Protein AF-A0A1L5KQI7-F1 (afdb_monomer_lite)

Secondary structure (DSSP, 8-state):
----TT------PPPP------PPS---S-PPPPPHHHHHHTT---SS-S-HHHHHHHHHHHHHHHHHHHHHHHHHT-TTTS-TTT--HHHHHHHHHHHTS--TTTTHHHHHHHHHHHHHHHHHH---HHHHHHHHHHHHHHHHHHHHHHHHHHHHHH-

Structure (mmCIF, N/CA/C/O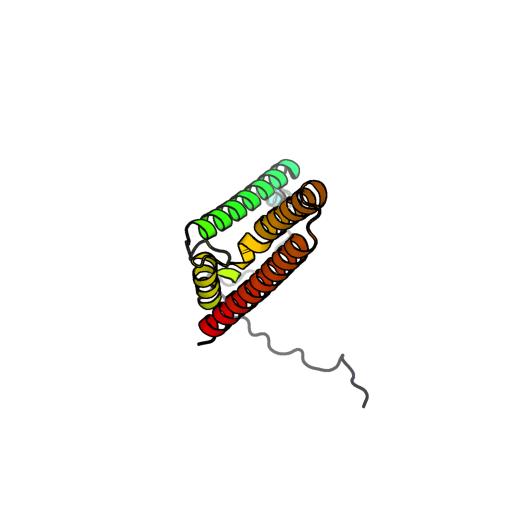 backbone):
data_AF-A0A1L5KQI7-F1
#
_entry.id   AF-A0A1L5KQI7-F1
#
loop_
_atom_site.group_PDB
_atom_site.id
_atom_site.type_symbol
_atom_site.label_atom_id
_atom_site.label_alt_id
_atom_site.label_comp_id
_atom_site.label_asym_id
_atom_site.label_entity_id
_atom_site.label_seq_id
_atom_site.pdbx_PDB_ins_code
_atom_site.Cartn_x
_atom_site.Cartn_y
_atom_site.Cartn_z
_atom_site.occupancy
_atom_site.B_iso_or_equiv
_atom_site.auth_seq_id
_atom_site.auth_comp_id
_atom_site.auth_asym_id
_atom_site.auth_atom_id
_atom_site.pdbx_PDB_model_num
ATOM 1 N N . MET A 1 1 ? 26.504 -43.883 -0.473 1.00 45.94 1 MET A N 1
ATOM 2 C CA . MET A 1 1 ? 25.823 -42.955 -1.403 1.00 45.94 1 MET A CA 1
ATOM 3 C C . MET A 1 1 ? 26.713 -41.739 -1.596 1.00 45.94 1 MET A C 1
ATOM 5 O O . MET A 1 1 ? 26.732 -40.867 -0.743 1.00 45.94 1 MET A O 1
ATOM 9 N N . THR A 1 2 ? 27.508 -41.721 -2.664 1.00 50.84 2 THR A N 1
ATOM 10 C CA . THR A 1 2 ? 28.410 -40.613 -3.011 1.00 50.84 2 THR A CA 1
ATOM 11 C C . THR A 1 2 ? 27.994 -40.089 -4.381 1.00 50.84 2 THR A C 1
ATOM 13 O O . THR A 1 2 ? 28.237 -40.730 -5.402 1.00 50.84 2 THR A O 1
ATOM 16 N N . TRP A 1 3 ? 27.280 -38.969 -4.386 1.00 57.88 3 TRP A N 1
ATOM 17 C CA . TRP A 1 3 ? 26.854 -38.264 -5.591 1.00 57.88 3 TRP A CA 1
ATOM 18 C C . TRP A 1 3 ? 28.049 -37.502 -6.184 1.00 57.88 3 TRP A C 1
ATOM 20 O O . TRP A 1 3 ? 28.723 -36.768 -5.465 1.00 57.88 3 TRP A O 1
ATOM 30 N N . ASN A 1 4 ? 28.332 -37.708 -7.475 1.00 64.62 4 ASN A N 1
ATOM 31 C CA . ASN A 1 4 ? 29.471 -37.121 -8.186 1.00 64.62 4 ASN A CA 1
ATOM 32 C C . ASN A 1 4 ? 28.960 -36.211 -9.330 1.00 64.62 4 ASN A C 1
ATOM 34 O O . ASN A 1 4 ? 28.476 -36.740 -10.333 1.00 64.62 4 ASN A O 1
ATOM 38 N N . PRO A 1 5 ? 29.059 -34.872 -9.218 1.00 60.12 5 PRO A N 1
ATOM 39 C CA . PRO A 1 5 ? 28.358 -33.919 -10.094 1.00 60.12 5 PRO A CA 1
ATOM 40 C C . PRO A 1 5 ? 28.939 -33.711 -11.501 1.00 60.12 5 PRO A C 1
ATOM 42 O O . PRO A 1 5 ? 28.402 -32.911 -12.259 1.00 60.12 5 PRO A O 1
ATOM 45 N N . PHE A 1 6 ? 30.013 -34.402 -11.886 1.00 59.06 6 PHE A N 1
ATOM 46 C CA . PHE A 1 6 ? 30.753 -34.085 -13.121 1.00 59.06 6 PHE A CA 1
ATOM 47 C C . PHE A 1 6 ? 30.702 -35.167 -14.201 1.00 59.06 6 PHE A C 1
ATOM 49 O O . PHE A 1 6 ? 31.567 -35.227 -15.070 1.00 59.06 6 PHE A O 1
ATOM 56 N N . LYS A 1 7 ? 29.699 -36.047 -14.172 1.00 57.75 7 LYS A N 1
ATOM 57 C CA . LYS A 1 7 ? 29.553 -37.084 -15.197 1.00 57.75 7 LYS A CA 1
ATOM 58 C C . LYS A 1 7 ? 28.101 -37.175 -15.650 1.00 57.75 7 LYS A C 1
ATOM 60 O O . LYS A 1 7 ? 27.335 -37.908 -15.032 1.00 57.75 7 LYS A O 1
ATOM 65 N N . LYS A 1 8 ? 27.762 -36.454 -16.732 1.00 42.47 8 LYS A N 1
ATOM 66 C CA . LYS A 1 8 ? 27.112 -36.976 -17.958 1.00 42.47 8 LYS A CA 1
ATOM 67 C C . LYS A 1 8 ? 26.338 -35.889 -18.739 1.00 42.47 8 LYS A C 1
ATOM 69 O O . LYS A 1 8 ? 25.579 -35.132 -18.149 1.00 42.47 8 LYS A O 1
ATOM 74 N N . GLN A 1 9 ? 26.495 -35.965 -20.069 1.00 44.75 9 GLN A N 1
ATOM 75 C CA . GLN A 1 9 ? 25.634 -35.457 -21.154 1.00 44.75 9 GLN A CA 1
ATOM 76 C C . GLN A 1 9 ? 25.793 -33.997 -21.609 1.00 44.75 9 GLN A C 1
ATOM 78 O O . GLN A 1 9 ? 24.921 -33.155 -21.429 1.00 44.75 9 GLN A O 1
ATOM 83 N N . GLU A 1 10 ? 26.873 -33.760 -22.354 1.00 52.00 10 GLU A N 1
ATOM 84 C CA . GLU A 1 10 ? 26.754 -33.052 -23.631 1.00 52.00 10 GLU A CA 1
ATOM 85 C C . GLU A 1 10 ? 26.067 -33.992 -24.630 1.00 52.00 10 GLU A C 1
ATOM 87 O O . GLU A 1 10 ? 26.620 -35.038 -24.953 1.00 52.00 10 GLU A O 1
ATOM 92 N N . GLU A 1 11 ? 24.840 -33.665 -25.039 1.00 45.25 11 GLU A N 1
ATOM 93 C CA . GLU A 1 11 ? 24.329 -33.820 -26.408 1.00 45.25 11 GLU A CA 1
ATOM 94 C C . GLU A 1 11 ? 22.899 -33.254 -26.499 1.00 45.25 11 GLU A C 1
ATOM 96 O O . GLU A 1 11 ? 22.065 -33.478 -25.624 1.00 45.25 11 GLU A O 1
ATOM 101 N N . ALA A 1 12 ? 22.650 -32.542 -27.604 1.00 38.16 12 ALA A N 1
ATOM 102 C CA . ALA A 1 12 ? 21.366 -32.058 -28.122 1.00 38.16 12 ALA A CA 1
ATOM 103 C C . ALA A 1 12 ? 20.748 -30.780 -27.508 1.00 38.16 12 ALA A C 1
ATOM 105 O O . ALA A 1 12 ? 19.651 -30.785 -26.955 1.00 38.16 12 ALA A O 1
ATOM 106 N N . GLN A 1 13 ? 21.380 -29.631 -27.773 1.00 42.09 13 GLN A N 1
ATOM 107 C CA . GLN A 1 13 ? 20.617 -28.446 -28.186 1.00 42.09 13 GLN A CA 1
ATOM 108 C C . GLN A 1 13 ? 20.498 -28.473 -29.711 1.00 42.09 13 GLN A C 1
ATOM 110 O O . GLN A 1 13 ? 21.507 -28.464 -30.410 1.00 42.09 13 GLN A O 1
ATOM 115 N N . VAL A 1 14 ? 19.264 -28.534 -30.207 1.00 51.31 14 VAL A N 1
ATOM 116 C CA . VAL A 1 14 ? 18.906 -28.390 -31.622 1.00 51.31 14 VAL A CA 1
ATOM 117 C C . VAL A 1 14 ? 18.681 -26.899 -31.891 1.00 51.31 14 VAL A C 1
ATOM 119 O O . VAL A 1 14 ? 17.760 -26.331 -31.300 1.00 51.31 14 VAL A O 1
ATOM 122 N N . PRO A 1 15 ? 19.469 -26.230 -32.749 1.00 42.62 15 PRO A N 1
ATOM 123 C CA . PRO A 1 15 ? 19.115 -24.905 -33.229 1.00 42.62 15 PRO A CA 1
ATOM 124 C C . PRO A 1 15 ? 18.127 -25.010 -34.390 1.00 42.62 15 PRO A C 1
ATOM 126 O O . PRO A 1 15 ? 18.371 -25.686 -35.388 1.00 42.62 15 PRO A O 1
ATOM 129 N N . VAL A 1 16 ? 17.008 -24.316 -34.208 1.00 44.59 16 VAL A N 1
ATOM 130 C CA . VAL A 1 16 ? 15.968 -24.037 -35.195 1.00 44.59 16 VAL A CA 1
ATOM 131 C C . VAL A 1 16 ? 16.558 -23.321 -36.412 1.00 44.59 16 VAL A C 1
ATOM 133 O O . VAL A 1 16 ? 17.352 -22.392 -36.280 1.00 44.59 16 VAL A O 1
ATOM 136 N N . GLU A 1 17 ? 16.115 -23.809 -37.566 1.00 42.59 17 GLU A N 1
ATOM 137 C CA . GLU A 1 17 ? 16.242 -23.321 -38.937 1.00 42.59 17 GLU A CA 1
ATOM 138 C C . GLU A 1 17 ? 16.828 -21.919 -39.143 1.00 42.59 17 GLU A C 1
ATOM 140 O O . GLU A 1 17 ? 16.256 -20.868 -38.848 1.00 42.59 17 GLU A O 1
ATOM 145 N N . GLU A 1 18 ? 17.983 -21.967 -39.789 1.00 40.34 18 GLU A N 1
ATOM 146 C CA . GLU A 1 18 ? 18.672 -20.912 -40.499 1.00 40.34 18 GLU A CA 1
ATOM 147 C C . GLU A 1 18 ? 17.744 -20.278 -41.554 1.00 40.34 18 GLU A C 1
ATOM 149 O O . GLU A 1 18 ? 17.378 -20.895 -42.556 1.00 40.34 18 GLU A O 1
ATOM 154 N N . ALA A 1 19 ? 17.378 -19.009 -41.364 1.00 43.16 19 ALA A N 1
ATOM 155 C CA . ALA A 1 19 ? 16.823 -18.194 -42.436 1.00 43.16 19 ALA A CA 1
ATOM 156 C C . ALA A 1 19 ? 17.898 -18.022 -43.522 1.00 43.16 19 ALA A C 1
ATOM 158 O O . ALA A 1 19 ? 18.778 -17.162 -43.432 1.00 43.16 19 ALA A O 1
ATOM 159 N N . THR A 1 20 ? 17.820 -18.855 -44.558 1.00 37.28 20 THR A N 1
ATOM 160 C CA . THR A 1 20 ? 18.664 -18.828 -45.752 1.00 37.28 20 THR A CA 1
ATOM 161 C C . THR A 1 20 ? 18.602 -17.466 -46.444 1.00 37.28 20 THR A C 1
ATOM 163 O O . THR A 1 20 ? 17.745 -17.212 -47.293 1.00 37.28 20 THR A O 1
ATOM 166 N N . LYS A 1 21 ? 19.561 -16.586 -46.146 1.00 44.78 21 LYS A N 1
ATOM 167 C CA . LYS A 1 21 ? 20.007 -15.573 -47.106 1.00 44.78 21 LYS A CA 1
ATOM 168 C C . LYS A 1 21 ? 21.014 -16.246 -48.028 1.00 44.78 21 LYS A C 1
ATOM 170 O O . LYS A 1 21 ? 22.119 -16.573 -47.612 1.00 44.78 21 LYS A O 1
ATOM 175 N N . LYS A 1 22 ? 20.602 -16.464 -49.279 1.00 48.84 22 LYS A N 1
ATOM 176 C CA . LYS A 1 22 ? 21.441 -16.959 -50.376 1.00 48.84 22 LYS A CA 1
ATOM 177 C C . LYS A 1 22 ? 22.746 -16.152 -50.451 1.00 48.84 22 LYS A C 1
ATOM 179 O O . LYS A 1 22 ? 22.743 -15.028 -50.943 1.00 48.84 22 LYS A O 1
ATOM 184 N N . ALA A 1 23 ? 23.847 -16.738 -49.993 1.00 46.31 23 ALA A N 1
ATOM 185 C CA . ALA A 1 23 ? 25.193 -16.337 -50.376 1.00 46.31 23 ALA A CA 1
ATOM 18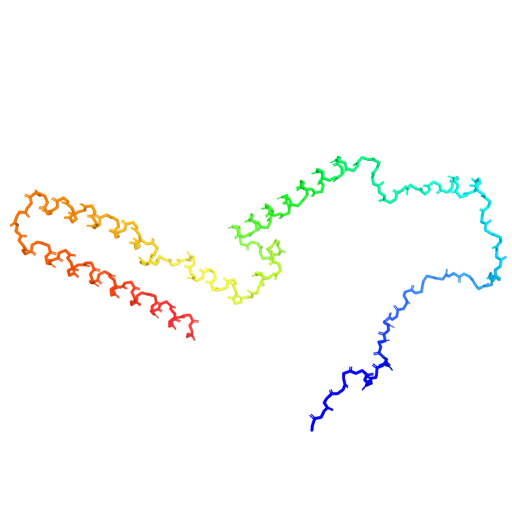6 C C . ALA A 1 23 ? 25.702 -17.366 -51.390 1.00 46.31 23 ALA A C 1
ATOM 188 O O . ALA A 1 23 ? 25.583 -18.572 -51.177 1.00 46.31 23 ALA A O 1
ATOM 189 N N . ALA A 1 24 ? 26.181 -16.874 -52.530 1.00 44.03 24 ALA A N 1
ATOM 190 C CA . ALA A 1 24 ? 26.639 -17.684 -53.649 1.00 44.03 24 ALA A CA 1
ATOM 191 C C . ALA A 1 24 ? 27.719 -18.701 -53.223 1.00 44.03 24 ALA A C 1
ATOM 193 O O . ALA A 1 24 ? 28.551 -18.390 -52.366 1.00 44.03 24 ALA A O 1
ATOM 194 N N . PRO A 1 25 ? 27.741 -19.905 -53.818 1.00 53.75 25 PRO A N 1
ATOM 195 C CA . PRO A 1 25 ? 28.738 -20.904 -53.488 1.00 53.75 25 PRO A CA 1
ATOM 196 C C . PRO A 1 25 ? 30.072 -20.539 -54.145 1.00 53.75 25 PRO A C 1
ATOM 198 O O . PRO A 1 25 ? 30.107 -20.155 -55.313 1.00 53.75 25 PRO A O 1
ATOM 201 N N . ASN A 1 26 ? 31.157 -20.764 -53.397 1.00 52.78 26 ASN A N 1
ATOM 202 C CA . ASN A 1 26 ? 32.563 -20.738 -53.819 1.00 52.78 26 ASN A CA 1
ATOM 203 C C . ASN A 1 26 ? 33.344 -19.437 -53.541 1.00 52.78 26 ASN A C 1
ATOM 205 O O . ASN A 1 26 ? 33.764 -18.730 -54.452 1.00 52.78 26 ASN A O 1
ATOM 209 N N . GLU A 1 27 ? 33.670 -19.189 -52.270 1.00 54.97 27 GLU A N 1
ATOM 210 C CA . GLU A 1 27 ? 34.860 -18.405 -51.925 1.00 54.97 27 GLU A CA 1
ATOM 211 C C . GLU A 1 27 ? 35.754 -19.194 -50.964 1.00 54.97 27 GLU A C 1
ATOM 213 O O . GLU A 1 27 ? 35.397 -19.501 -49.829 1.00 54.97 27 GLU A O 1
ATOM 218 N N . LYS A 1 28 ? 36.937 -19.558 -51.461 1.00 54.72 28 LYS A N 1
ATOM 219 C CA . LYS A 1 28 ? 37.957 -20.339 -50.759 1.00 54.72 28 LYS A CA 1
ATOM 220 C C . LYS A 1 28 ? 38.396 -19.628 -49.469 1.00 54.72 28 LYS A C 1
ATOM 222 O O . LYS A 1 28 ? 38.742 -18.446 -49.483 1.00 54.72 28 LYS A O 1
ATOM 227 N N . LYS A 1 29 ? 38.427 -20.369 -48.359 1.00 52.03 29 LYS A N 1
ATOM 228 C CA . LYS A 1 29 ? 38.998 -19.949 -47.069 1.00 52.03 29 LYS A CA 1
ATOM 229 C C . LYS A 1 29 ? 40.492 -19.651 -47.275 1.00 52.03 29 LYS A C 1
ATOM 231 O O . LYS A 1 29 ? 41.231 -20.535 -47.691 1.00 52.03 29 LYS A O 1
ATOM 236 N N . GLY A 1 30 ? 40.909 -18.405 -47.044 1.00 58.19 30 GLY A N 1
ATOM 237 C CA . GLY A 1 30 ? 42.273 -17.937 -47.348 1.00 58.19 30 GLY A CA 1
ATOM 238 C C . GLY A 1 30 ? 42.368 -16.545 -47.983 1.00 58.19 30 GLY A C 1
ATOM 239 O O . GLY A 1 30 ? 43.403 -16.211 -48.556 1.00 58.19 30 GLY A O 1
ATOM 240 N N . ARG A 1 31 ? 41.314 -15.717 -47.916 1.00 64.19 31 ARG A N 1
ATOM 241 C CA . ARG A 1 31 ? 41.421 -14.310 -48.327 1.00 64.19 31 ARG A CA 1
ATOM 242 C C . ARG A 1 31 ? 42.435 -13.588 -47.421 1.00 64.19 31 ARG A C 1
ATOM 244 O O . ARG A 1 31 ? 42.348 -13.746 -46.202 1.00 64.19 31 ARG A O 1
ATOM 251 N N . PRO A 1 32 ? 43.370 -12.801 -47.984 1.00 73.69 32 PRO A N 1
ATOM 252 C CA . PRO A 1 32 ? 44.263 -11.953 -47.201 1.00 73.69 32 PRO A CA 1
ATOM 253 C C . PRO A 1 32 ? 43.453 -11.069 -46.254 1.00 73.69 32 PRO A C 1
ATOM 255 O O . PRO A 1 32 ? 42.395 -10.564 -46.642 1.00 73.69 32 PRO A O 1
ATOM 258 N N . THR A 1 33 ? 43.942 -10.865 -45.029 1.00 70.88 33 THR A N 1
ATOM 259 C CA . THR A 1 33 ? 43.359 -9.870 -44.126 1.00 70.88 33 THR A CA 1
ATOM 260 C C . THR A 1 33 ? 43.264 -8.534 -44.871 1.00 70.88 33 THR A C 1
ATOM 262 O O . THR A 1 33 ? 44.247 -8.112 -45.493 1.00 70.88 33 THR A O 1
ATOM 265 N N . PRO A 1 34 ? 42.082 -7.888 -44.898 1.00 73.75 34 PRO A N 1
ATOM 266 C CA . PRO A 1 34 ? 41.888 -6.678 -45.680 1.00 73.75 34 PRO A CA 1
ATOM 267 C C . PRO A 1 34 ? 42.927 -5.637 -45.274 1.00 73.75 34 PRO A C 1
ATOM 269 O O . PRO A 1 34 ? 43.154 -5.370 -44.093 1.00 73.75 34 PRO A O 1
ATOM 272 N N . LYS A 1 35 ? 43.594 -5.069 -46.282 1.00 72.69 35 LYS A N 1
ATOM 273 C CA . LYS A 1 35 ? 44.673 -4.100 -46.093 1.00 72.69 35 LYS A CA 1
ATOM 274 C C . LYS A 1 35 ? 44.138 -2.930 -45.265 1.00 72.69 35 LYS A C 1
ATOM 276 O O . LYS A 1 35 ? 43.040 -2.447 -45.531 1.00 72.69 35 LYS A O 1
ATOM 281 N N . MET A 1 36 ? 44.924 -2.448 -44.301 1.00 68.00 36 MET A N 1
ATOM 282 C CA . MET A 1 36 ? 44.521 -1.476 -43.265 1.00 68.00 36 MET A CA 1
ATOM 283 C C . MET A 1 36 ? 43.679 -0.290 -43.789 1.00 68.00 36 MET A C 1
ATOM 285 O O . MET A 1 36 ? 42.720 0.131 -43.150 1.00 68.00 36 MET A O 1
ATOM 289 N N . LYS A 1 37 ? 43.981 0.194 -45.001 1.00 70.12 37 LYS A N 1
ATOM 290 C CA . LYS A 1 37 ? 43.270 1.288 -45.682 1.00 70.12 37 LYS A CA 1
ATOM 291 C C . LYS A 1 37 ? 41.816 0.951 -46.065 1.00 70.12 37 LYS A C 1
ATOM 293 O O . LYS A 1 37 ? 40.955 1.818 -45.985 1.00 70.12 37 LYS A O 1
ATOM 298 N N . GLN A 1 38 ? 41.529 -0.292 -46.453 1.00 70.12 38 GLN A N 1
ATOM 299 C CA . GLN A 1 38 ? 40.172 -0.756 -46.777 1.00 70.12 38 GLN A CA 1
ATOM 300 C C . GLN A 1 38 ? 39.335 -0.971 -45.510 1.00 70.12 38 GLN A C 1
ATOM 302 O O . GLN A 1 38 ? 38.154 -0.643 -45.499 1.00 70.12 38 GLN A O 1
ATOM 307 N N . ALA A 1 39 ? 39.956 -1.438 -44.421 1.00 67.31 39 ALA A N 1
ATOM 308 C CA . ALA A 1 39 ? 39.296 -1.569 -43.120 1.00 67.31 39 ALA A CA 1
ATOM 309 C C . ALA A 1 39 ? 38.925 -0.202 -42.508 1.00 67.31 39 ALA A C 1
ATOM 311 O O . ALA A 1 39 ? 37.855 -0.060 -41.924 1.00 67.31 39 ALA A O 1
ATOM 312 N N . GLN A 1 40 ? 39.767 0.822 -42.690 1.00 65.12 40 GLN A N 1
ATOM 313 C CA . GLN A 1 40 ? 39.461 2.198 -42.275 1.00 65.12 40 GLN A CA 1
ATOM 314 C C . GLN A 1 40 ? 38.384 2.851 -43.160 1.00 65.12 40 GLN A C 1
ATOM 316 O O . GLN A 1 40 ? 37.496 3.527 -42.645 1.00 65.12 40 GLN A O 1
ATOM 321 N N . ALA A 1 41 ? 38.412 2.605 -44.478 1.00 65.50 41 ALA A N 1
ATOM 322 C CA . ALA A 1 41 ? 37.391 3.094 -45.412 1.00 65.50 41 ALA A CA 1
ATOM 323 C C . ALA A 1 41 ? 36.016 2.430 -45.215 1.00 65.50 41 ALA A C 1
ATOM 325 O O . ALA A 1 41 ? 34.997 3.045 -45.515 1.00 65.50 41 ALA A O 1
ATOM 326 N N . ALA A 1 42 ? 35.976 1.213 -44.657 1.00 70.94 42 ALA A N 1
ATOM 327 C CA . ALA A 1 42 ? 34.738 0.530 -44.281 1.00 70.94 42 ALA A CA 1
ATOM 328 C C . ALA A 1 42 ? 33.954 1.257 -43.170 1.00 70.94 42 ALA A C 1
ATOM 330 O O . ALA A 1 42 ? 32.841 0.847 -42.849 1.00 70.94 42 ALA A O 1
ATOM 331 N N . GLY A 1 43 ? 34.508 2.331 -42.587 1.00 61.09 43 GLY A N 1
ATOM 332 C CA . GLY A 1 43 ? 33.757 3.253 -41.740 1.00 61.09 43 GLY A CA 1
ATOM 333 C C . GLY A 1 43 ? 33.124 2.569 -40.534 1.00 61.09 43 GLY A C 1
ATOM 334 O O . GLY A 1 43 ? 32.037 2.966 -40.114 1.00 61.09 43 GLY A O 1
ATO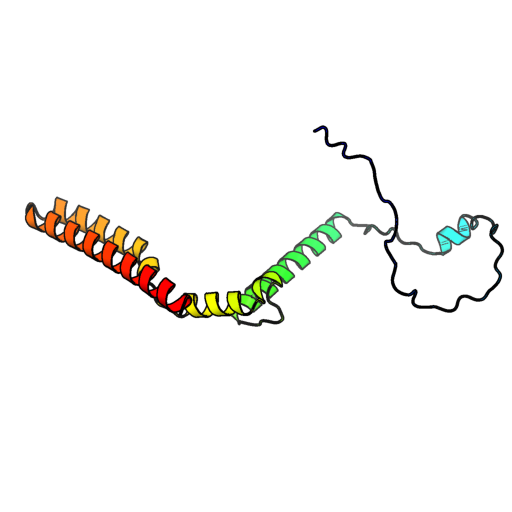M 335 N N . ILE A 1 44 ? 33.779 1.529 -40.004 1.00 66.38 44 ILE A N 1
ATOM 336 C CA . ILE A 1 44 ? 33.327 0.805 -38.817 1.00 66.38 44 ILE A CA 1
ATOM 337 C C . ILE A 1 44 ? 33.419 1.780 -37.648 1.00 66.38 44 ILE A C 1
ATOM 339 O O . ILE A 1 44 ? 34.470 1.975 -37.037 1.00 66.38 44 ILE A O 1
ATOM 343 N N . ARG A 1 45 ? 32.303 2.458 -37.385 1.00 63.91 45 ARG A N 1
ATOM 344 C CA . ARG A 1 45 ? 32.158 3.328 -36.226 1.00 63.91 45 ARG A CA 1
ATOM 345 C C . ARG A 1 45 ? 32.304 2.450 -34.981 1.00 63.91 45 ARG A C 1
ATOM 347 O O . ARG A 1 45 ? 31.756 1.344 -34.971 1.00 63.91 45 ARG A O 1
ATOM 354 N N . PRO A 1 46 ? 33.022 2.907 -33.943 1.00 66.81 46 PRO A N 1
ATOM 355 C CA . PRO A 1 46 ? 33.095 2.168 -32.696 1.00 66.81 46 PRO A CA 1
ATOM 356 C C . PRO A 1 46 ? 31.675 1.871 -32.206 1.00 66.81 46 PRO A C 1
ATOM 358 O O . PRO A 1 46 ? 30.821 2.756 -32.202 1.00 66.81 46 PRO A O 1
ATOM 361 N N . LEU A 1 47 ? 31.427 0.634 -31.769 1.00 65.50 47 LEU A N 1
ATOM 362 C CA . LEU A 1 47 ? 30.142 0.224 -31.188 1.00 65.50 47 LEU A CA 1
ATOM 363 C C . LEU A 1 47 ? 29.783 1.053 -29.934 1.00 65.50 47 LEU A C 1
ATOM 365 O O . LEU A 1 47 ? 28.634 1.088 -29.502 1.00 65.50 47 LEU A O 1
ATOM 369 N N . VAL A 1 48 ? 30.773 1.745 -29.363 1.00 62.22 48 VAL A N 1
ATOM 370 C CA . VAL A 1 48 ? 30.636 2.635 -28.213 1.00 62.22 48 VAL A CA 1
ATOM 371 C C . VAL A 1 48 ? 30.419 4.078 -28.693 1.00 62.22 48 VAL A C 1
ATOM 373 O O . VAL A 1 48 ? 31.253 4.598 -29.437 1.00 62.22 48 VAL A O 1
ATOM 376 N N . PRO A 1 49 ? 29.343 4.756 -28.249 1.00 68.06 49 PRO A N 1
ATOM 377 C CA . PRO A 1 49 ? 29.139 6.176 -28.515 1.00 68.06 49 PRO A CA 1
ATOM 378 C C . PRO A 1 49 ? 30.349 7.004 -28.070 1.00 68.06 49 PRO A C 1
ATOM 380 O O . PRO A 1 49 ? 30.822 6.843 -26.944 1.00 68.06 49 PRO A O 1
ATOM 383 N N . VAL A 1 50 ? 30.808 7.911 -28.937 1.00 70.38 50 VAL A N 1
ATOM 384 C CA . VAL A 1 50 ? 31.971 8.792 -28.699 1.00 70.38 50 VAL A CA 1
ATOM 385 C C . VAL A 1 50 ? 31.814 9.572 -27.383 1.00 70.38 50 VAL A C 1
ATOM 387 O O . VAL A 1 50 ? 32.767 9.700 -26.620 1.00 70.38 50 VAL A O 1
ATOM 390 N N . ASP A 1 51 ? 30.574 9.952 -27.045 1.00 73.06 51 ASP A N 1
ATOM 391 C CA . ASP A 1 51 ? 30.207 10.542 -25.758 1.00 73.06 51 ASP A CA 1
ATOM 392 C C . ASP A 1 51 ? 29.502 9.541 -24.836 1.00 73.06 51 ASP A C 1
ATOM 394 O O . ASP A 1 51 ? 28.269 9.441 -24.761 1.00 73.06 51 ASP A O 1
ATOM 398 N N . ARG A 1 52 ? 30.298 8.823 -24.042 1.00 75.19 52 ARG A N 1
ATOM 399 C CA . ARG A 1 52 ? 29.803 7.893 -23.013 1.00 75.19 52 ARG A CA 1
ATOM 400 C C . ARG A 1 52 ? 28.898 8.576 -21.973 1.00 75.19 52 ARG A C 1
ATOM 402 O O . ARG A 1 52 ? 27.956 7.963 -21.481 1.00 75.19 52 ARG A O 1
ATOM 409 N N . LYS A 1 53 ? 29.149 9.850 -21.638 1.00 78.81 53 LYS A N 1
ATOM 410 C CA . LYS A 1 53 ? 28.333 10.608 -20.666 1.00 78.81 53 LYS A CA 1
ATOM 411 C C . LYS A 1 53 ? 26.968 11.006 -21.236 1.00 78.81 53 LYS A C 1
ATOM 413 O O . LYS A 1 53 ? 25.956 10.832 -20.559 1.00 78.81 53 LYS A O 1
ATOM 418 N N . ALA A 1 54 ? 26.931 11.503 -22.474 1.00 80.75 54 ALA A N 1
ATOM 419 C CA . ALA A 1 54 ? 25.687 11.897 -23.133 1.00 80.75 54 ALA A CA 1
ATOM 420 C C . ALA A 1 54 ? 24.802 10.677 -23.432 1.00 80.75 54 ALA A C 1
ATOM 422 O O . ALA A 1 54 ? 23.608 10.692 -23.134 1.00 80.75 54 ALA A O 1
ATOM 423 N N . SER A 1 55 ? 25.399 9.583 -23.914 1.00 81.12 55 SER A N 1
ATOM 424 C CA . SER A 1 55 ? 24.689 8.317 -24.137 1.00 81.12 55 SER A CA 1
ATOM 425 C C . SER A 1 55 ? 24.170 7.692 -22.839 1.00 81.12 55 SER A C 1
ATOM 427 O O . SER A 1 55 ? 23.024 7.252 -22.802 1.00 81.12 55 SER A O 1
ATOM 429 N N . ALA A 1 56 ? 24.940 7.728 -21.744 1.00 84.38 56 ALA A N 1
ATOM 430 C CA . ALA A 1 56 ? 24.463 7.270 -20.437 1.00 84.38 56 ALA A CA 1
ATOM 431 C C . ALA A 1 56 ? 23.296 8.122 -19.904 1.00 84.38 56 ALA A C 1
ATOM 433 O O . ALA A 1 56 ? 22.341 7.579 -19.347 1.00 84.38 56 ALA A O 1
ATOM 434 N N . LYS A 1 57 ? 23.337 9.450 -20.092 1.00 86.88 57 LYS A N 1
ATOM 435 C CA . LYS A 1 57 ? 22.234 10.347 -19.710 1.00 86.88 57 LYS A CA 1
ATOM 436 C C . LYS A 1 57 ? 20.973 10.061 -20.533 1.00 86.88 57 LYS A C 1
ATOM 438 O O . LYS A 1 57 ? 19.896 9.951 -19.955 1.00 86.88 57 LYS A O 1
ATOM 443 N N . ALA A 1 58 ? 21.114 9.878 -21.846 1.00 86.94 58 ALA A N 1
ATOM 444 C CA . ALA A 1 58 ? 20.008 9.522 -22.734 1.00 86.94 58 ALA A CA 1
ATOM 445 C C . ALA A 1 58 ? 19.427 8.133 -22.416 1.00 86.94 58 ALA A C 1
ATOM 447 O O . ALA A 1 58 ? 18.212 7.962 -22.411 1.00 86.94 58 ALA A O 1
ATOM 448 N N . ALA A 1 59 ? 20.269 7.150 -22.084 1.00 87.12 59 ALA A N 1
ATOM 449 C CA . ALA A 1 59 ? 19.816 5.829 -21.656 1.00 87.12 59 ALA A CA 1
ATOM 450 C C . ALA A 1 59 ? 19.000 5.903 -20.356 1.00 87.12 59 ALA A C 1
ATOM 452 O O . ALA A 1 59 ? 17.921 5.325 -20.283 1.00 87.12 59 ALA A O 1
ATOM 453 N N . LYS A 1 60 ? 19.459 6.675 -19.359 1.00 90.69 60 LYS A N 1
ATOM 454 C CA . LYS A 1 60 ? 18.698 6.908 -18.118 1.00 90.69 60 LYS A CA 1
ATOM 455 C C . LYS A 1 60 ? 17.367 7.620 -18.362 1.00 90.69 60 LYS A C 1
ATOM 457 O O . LYS A 1 60 ? 16.392 7.288 -17.699 1.00 90.69 60 LYS A O 1
ATOM 462 N N . ALA A 1 61 ? 17.324 8.590 -19.276 1.00 93.00 61 ALA A N 1
ATOM 463 C CA . ALA A 1 61 ? 16.081 9.274 -19.636 1.00 93.00 61 ALA A CA 1
ATOM 464 C C . ALA A 1 61 ? 15.069 8.298 -20.256 1.00 93.00 61 ALA A C 1
ATOM 466 O O . ALA A 1 61 ? 13.944 8.215 -19.782 1.00 93.00 61 ALA A O 1
ATOM 467 N N . ARG A 1 62 ? 15.509 7.461 -21.204 1.00 90.69 62 ARG A N 1
ATOM 468 C CA . ARG A 1 62 ? 14.667 6.423 -21.821 1.00 90.69 62 ARG A CA 1
ATOM 469 C C . ARG A 1 62 ? 14.145 5.391 -20.823 1.00 90.69 62 ARG A C 1
ATOM 471 O O . ARG A 1 62 ? 13.053 4.873 -21.012 1.00 90.69 62 ARG A O 1
ATOM 478 N N . LEU A 1 63 ? 14.925 5.048 -19.796 1.00 91.69 63 LEU A N 1
ATOM 479 C CA . LEU A 1 63 ? 14.460 4.149 -18.735 1.00 91.69 63 LEU A CA 1
ATOM 480 C C . LEU A 1 63 ? 13.351 4.804 -17.911 1.00 91.69 63 LEU A C 1
ATOM 482 O O . LEU A 1 63 ? 12.299 4.201 -17.753 1.00 91.69 63 LEU A O 1
ATOM 486 N N . ARG A 1 64 ? 13.537 6.062 -17.494 1.00 93.62 64 ARG A N 1
ATOM 487 C CA . ARG A 1 64 ? 12.503 6.811 -16.764 1.00 93.62 64 ARG A CA 1
ATOM 488 C C . ARG A 1 64 ? 11.227 7.017 -17.576 1.00 93.62 64 ARG A C 1
ATOM 490 O O . ARG A 1 64 ? 10.140 6.931 -17.029 1.00 93.62 64 ARG A O 1
ATOM 497 N N . GLU A 1 65 ? 11.348 7.278 -18.875 1.00 93.19 65 GLU A N 1
ATOM 498 C CA . GLU A 1 65 ? 10.191 7.401 -19.772 1.00 93.19 65 GLU A CA 1
ATOM 499 C C . GLU A 1 65 ? 9.400 6.091 -19.859 1.00 93.19 65 GLU A C 1
ATOM 501 O O . GLU A 1 65 ? 8.174 6.118 -19.822 1.00 93.19 65 GLU A O 1
ATOM 506 N N . LYS A 1 66 ? 10.090 4.945 -19.926 1.00 90.00 66 LYS A N 1
ATOM 507 C CA . LYS A 1 66 ? 9.444 3.626 -19.898 1.00 90.00 66 LYS A CA 1
ATOM 508 C C . LYS A 1 66 ? 8.762 3.353 -18.564 1.00 90.00 66 LYS A C 1
ATOM 510 O O . LYS A 1 66 ? 7.614 2.935 -18.571 1.00 90.00 66 LYS A O 1
ATOM 515 N N . GLU A 1 67 ? 9.441 3.628 -17.453 1.00 90.69 67 GLU A N 1
ATOM 516 C CA . GLU A 1 67 ? 8.868 3.488 -16.110 1.00 90.69 67 GLU A CA 1
ATOM 517 C C . GLU A 1 67 ? 7.609 4.351 -15.977 1.00 90.69 67 GLU A C 1
ATOM 519 O O . GLU A 1 67 ? 6.558 3.845 -15.601 1.00 90.69 67 GLU A O 1
ATOM 524 N N . ASN A 1 68 ? 7.668 5.628 -16.366 1.00 92.62 68 ASN A N 1
ATOM 525 C CA . ASN A 1 68 ? 6.505 6.516 -16.338 1.00 92.62 68 ASN A CA 1
ATOM 526 C C . ASN A 1 68 ? 5.361 6.009 -17.225 1.00 92.62 68 ASN A C 1
ATOM 528 O O . ASN A 1 68 ? 4.211 6.050 -16.799 1.00 92.62 68 ASN A O 1
ATOM 532 N N . ALA A 1 69 ? 5.655 5.512 -18.428 1.00 91.19 69 ALA A N 1
ATOM 533 C CA . ALA A 1 69 ? 4.638 4.947 -19.311 1.00 91.19 69 ALA A CA 1
ATOM 534 C C . ALA A 1 69 ? 3.981 3.693 -18.706 1.00 91.19 69 ALA A C 1
ATOM 536 O O . ALA A 1 69 ? 2.766 3.534 -18.800 1.00 91.19 69 ALA A O 1
ATOM 537 N N . GLU A 1 70 ? 4.761 2.833 -18.046 1.00 90.81 70 GLU A N 1
ATOM 538 C CA . GLU A 1 70 ? 4.250 1.675 -17.304 1.00 90.81 70 GLU A CA 1
ATOM 539 C C . GLU A 1 70 ? 3.376 2.113 -16.113 1.00 90.81 70 GLU A C 1
ATOM 541 O O . GLU A 1 70 ? 2.291 1.562 -15.922 1.00 90.81 70 GLU A O 1
ATOM 546 N N . TYR A 1 71 ? 3.781 3.143 -15.357 1.00 88.62 71 TYR A N 1
ATOM 547 C CA . TYR A 1 71 ? 2.972 3.726 -14.277 1.00 88.62 71 TYR A CA 1
ATOM 548 C C . TYR A 1 71 ? 1.656 4.323 -14.781 1.00 88.62 71 TYR A C 1
ATOM 550 O O . TYR A 1 71 ? 0.602 4.079 -14.194 1.00 88.62 71 TYR A O 1
ATOM 558 N N . GLU A 1 72 ? 1.690 5.077 -15.878 1.00 91.56 72 GLU A N 1
ATOM 559 C CA . GLU A 1 72 ? 0.479 5.616 -16.496 1.00 91.56 72 GLU A CA 1
ATOM 560 C C . GLU A 1 72 ? -0.445 4.509 -17.006 1.00 91.56 72 GLU A C 1
ATOM 562 O O . GLU A 1 72 ? -1.663 4.607 -16.846 1.00 91.56 72 GLU A O 1
ATOM 567 N N . ALA A 1 73 ? 0.114 3.446 -17.591 1.00 89.88 73 ALA A N 1
ATOM 568 C CA . ALA A 1 73 ? -0.655 2.287 -18.027 1.00 89.88 73 ALA A CA 1
ATOM 569 C C . ALA A 1 73 ? -1.330 1.579 -16.843 1.00 89.88 73 ALA A C 1
ATOM 571 O O . ALA A 1 73 ? -2.484 1.167 -16.963 1.00 89.88 73 ALA A O 1
ATOM 572 N N . M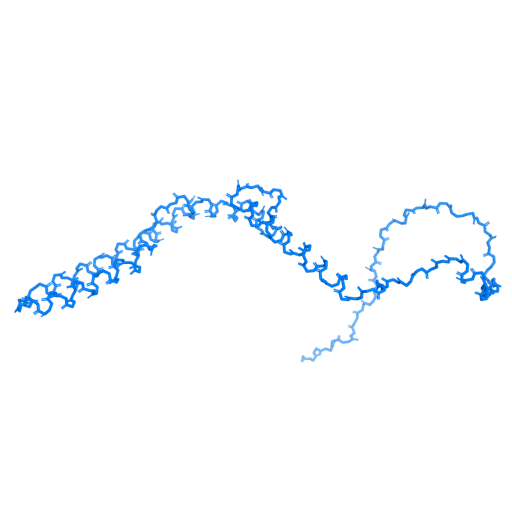ET A 1 74 ? -0.663 1.496 -15.684 1.00 87.62 74 MET A N 1
ATOM 573 C CA . MET A 1 74 ? -1.264 0.963 -14.458 1.00 87.62 74 MET A CA 1
ATOM 574 C C . MET A 1 74 ? -2.431 1.814 -13.953 1.00 87.62 74 MET A C 1
ATOM 576 O O . MET A 1 74 ? -3.467 1.255 -13.614 1.00 87.62 74 MET A O 1
ATOM 580 N N . GLN A 1 75 ? -2.300 3.145 -13.954 1.00 86.50 75 GLN A N 1
ATOM 581 C CA . GLN A 1 75 ? -3.373 4.047 -13.511 1.00 86.50 75 GLN A CA 1
ATOM 582 C C . GLN A 1 75 ? -4.579 4.048 -14.457 1.00 86.50 75 GLN A C 1
ATOM 584 O O . GLN A 1 75 ? -5.719 4.103 -14.010 1.00 86.50 75 GLN A O 1
ATOM 589 N N . LYS A 1 76 ? -4.330 4.003 -15.772 1.00 86.94 76 LYS A N 1
ATOM 590 C CA . LYS A 1 76 ? -5.381 4.004 -16.804 1.00 86.94 76 LYS A CA 1
ATOM 591 C C . LYS A 1 76 ? -6.023 2.625 -17.006 1.00 86.94 76 LYS A C 1
ATOM 593 O O . LYS A 1 76 ? -7.071 2.546 -17.637 1.00 86.94 76 LYS A O 1
ATOM 598 N N . GLY A 1 77 ? -5.395 1.552 -16.518 1.00 82.62 77 GLY A N 1
ATOM 599 C CA . GLY A 1 77 ? -5.842 0.173 -16.737 1.00 82.62 77 GLY A CA 1
ATOM 600 C C . GLY A 1 77 ? -5.520 -0.384 -18.132 1.00 82.62 77 GLY A C 1
ATOM 601 O O . GLY A 1 77 ? -6.172 -1.325 -18.581 1.00 82.62 77 GLY A O 1
ATOM 602 N N . ASP A 1 78 ? -4.525 0.163 -18.840 1.00 87.25 78 ASP A N 1
ATOM 603 C CA . ASP A 1 78 ? -4.112 -0.347 -20.154 1.00 87.25 78 ASP A CA 1
ATOM 604 C C . ASP A 1 78 ? -3.256 -1.615 -20.010 1.00 87.25 78 ASP A C 1
ATOM 606 O O . ASP A 1 78 ? -2.053 -1.577 -19.738 1.00 87.25 78 ASP A O 1
ATOM 610 N N . ILE A 1 79 ? -3.891 -2.766 -20.235 1.00 83.88 79 ILE A N 1
ATOM 611 C CA . ILE A 1 79 ? -3.285 -4.095 -20.098 1.00 83.88 79 ILE A CA 1
ATOM 612 C C . ILE A 1 79 ? -2.111 -4.295 -21.072 1.00 83.88 79 ILE A C 1
ATOM 614 O O . ILE A 1 79 ? -1.196 -5.066 -20.784 1.00 83.88 79 ILE A O 1
ATOM 618 N N . ASN A 1 80 ? -2.084 -3.626 -22.227 1.00 85.62 80 ASN A N 1
ATOM 619 C CA . ASN A 1 80 ? -1.058 -3.883 -23.241 1.00 85.62 80 ASN A CA 1
ATOM 620 C C . ASN A 1 80 ? 0.293 -3.253 -22.891 1.00 85.62 80 ASN A C 1
ATOM 622 O O . ASN A 1 80 ? 1.333 -3.856 -23.179 1.00 85.62 80 ASN A O 1
ATOM 626 N N . HIS A 1 81 ? 0.265 -2.089 -22.240 1.00 87.00 81 HIS A N 1
ATOM 627 C CA . HIS A 1 81 ? 1.447 -1.313 -21.851 1.00 87.00 81 HIS A CA 1
ATOM 628 C C . HIS A 1 81 ? 1.864 -1.522 -20.387 1.00 87.00 81 HIS A C 1
ATOM 630 O O . HIS A 1 81 ? 2.878 -0.986 -19.951 1.00 87.00 81 HIS A O 1
ATOM 636 N N . MET A 1 82 ? 1.117 -2.334 -19.637 1.00 86.69 82 MET A N 1
ATOM 637 C CA . MET A 1 82 ? 1.456 -2.724 -18.271 1.00 86.69 82 MET A CA 1
ATOM 638 C C . MET A 1 82 ? 2.679 -3.663 -18.227 1.00 86.69 82 MET A C 1
ATOM 640 O O . MET A 1 82 ? 2.888 -4.453 -19.163 1.00 86.69 82 MET A O 1
ATOM 644 N N . PRO A 1 83 ? 3.465 -3.660 -17.130 1.00 88.75 83 PRO A N 1
ATOM 645 C CA . PRO A 1 83 ? 4.556 -4.609 -16.944 1.00 88.75 83 PRO A CA 1
ATOM 646 C C . PRO A 1 83 ? 4.113 -6.058 -17.176 1.00 88.75 83 PRO A C 1
ATOM 648 O O . PRO A 1 83 ? 3.076 -6.503 -16.681 1.00 88.75 83 PRO A O 1
ATOM 651 N N . LYS A 1 84 ? 4.923 -6.847 -17.896 1.00 86.94 84 LYS A N 1
ATOM 652 C CA . LYS A 1 84 ? 4.581 -8.237 -18.272 1.00 86.94 84 LYS A CA 1
ATOM 653 C C . LYS A 1 84 ? 4.197 -9.124 -17.085 1.00 86.94 84 LYS A C 1
ATOM 655 O O . LYS A 1 84 ? 3.359 -10.005 -17.238 1.00 86.94 84 LYS A O 1
ATOM 660 N N . ALA A 1 85 ? 4.801 -8.891 -15.921 1.00 86.00 85 ALA A N 1
ATOM 661 C CA . ALA A 1 85 ? 4.498 -9.636 -14.704 1.00 86.00 85 ALA A CA 1
ATOM 662 C C . ALA A 1 85 ? 3.071 -9.377 -14.191 1.00 86.00 85 ALA A C 1
ATOM 664 O O . ALA A 1 85 ? 2.490 -10.246 -13.546 1.00 86.00 85 ALA A O 1
ATOM 665 N N . GLU A 1 86 ? 2.519 -8.187 -14.425 1.00 85.12 86 GLU A N 1
ATOM 666 C CA . GLU A 1 86 ? 1.219 -7.739 -13.904 1.00 85.12 86 GLU A CA 1
ATOM 667 C C . GLU A 1 86 ? 0.056 -7.999 -14.854 1.00 85.12 86 GLU A C 1
ATOM 669 O O . GLU A 1 86 ? -1.087 -8.059 -14.417 1.00 85.12 86 GLU A O 1
ATOM 674 N N . ARG A 1 87 ? 0.345 -8.280 -16.126 1.00 87.56 87 ARG A N 1
ATOM 675 C CA . ARG A 1 87 ? -0.635 -8.607 -17.174 1.00 87.56 87 ARG A CA 1
ATOM 676 C C . ARG A 1 87 ? -1.372 -9.942 -16.995 1.00 87.56 87 ARG A C 1
ATOM 678 O O . ARG A 1 87 ? -2.019 -10.422 -17.923 1.00 87.56 87 ARG A O 1
ATOM 685 N N . LEU A 1 88 ? -1.243 -10.581 -15.838 1.00 89.62 88 LEU A N 1
ATOM 686 C CA . LEU A 1 88 ? -1.864 -11.871 -15.570 1.00 89.62 88 LEU A CA 1
ATOM 687 C C . LEU A 1 88 ? -3.332 -11.653 -15.174 1.00 89.62 88 LEU A C 1
ATOM 689 O O . LEU A 1 88 ? -3.577 -10.862 -14.260 1.00 89.62 88 LEU A O 1
ATOM 693 N N . PRO A 1 89 ? -4.297 -12.371 -15.784 1.00 88.69 89 PRO A N 1
ATOM 694 C CA . PRO A 1 89 ? -5.723 -12.156 -15.530 1.00 88.69 89 PRO A CA 1
ATOM 695 C C . PRO A 1 89 ? -6.098 -12.191 -14.044 1.00 88.69 89 PRO A C 1
ATOM 697 O O . PRO A 1 89 ? -6.869 -11.360 -13.578 1.00 88.69 89 PRO A O 1
ATOM 700 N N . TRP A 1 90 ? -5.495 -13.099 -13.271 1.00 88.00 90 TRP A N 1
ATOM 701 C CA . TRP A 1 90 ? -5.737 -13.193 -11.830 1.00 88.00 90 TRP A CA 1
ATOM 702 C C . TRP A 1 90 ? -5.144 -12.024 -11.035 1.00 88.00 90 TRP A C 1
ATOM 704 O O . TRP A 1 90 ? -5.745 -11.607 -10.053 1.00 88.00 90 TRP A O 1
ATOM 714 N N . ARG A 1 91 ? -3.988 -11.470 -11.43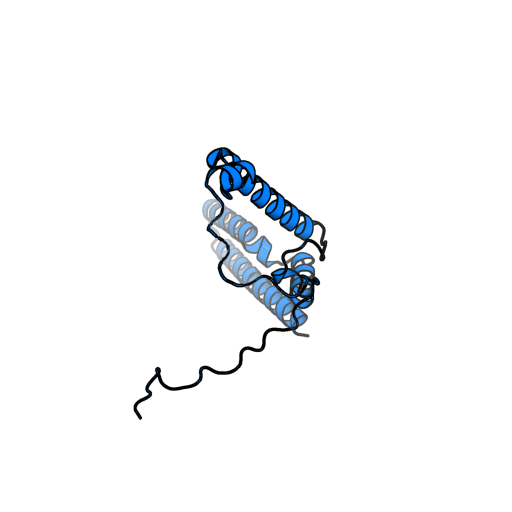5 1.00 87.94 91 ARG A N 1
ATOM 715 C CA . ARG A 1 91 ? -3.393 -10.303 -10.755 1.00 87.94 91 ARG A CA 1
ATOM 716 C C . ARG A 1 91 ? -4.219 -9.046 -11.003 1.00 87.94 91 ARG A C 1
ATOM 718 O O . ARG A 1 91 ? -4.419 -8.280 -10.069 1.00 87.94 91 ARG A O 1
ATOM 725 N N . ILE A 1 92 ? -4.714 -8.878 -12.230 1.00 87.62 92 ILE A N 1
ATOM 726 C CA . ILE A 1 92 ? -5.624 -7.789 -12.601 1.00 87.62 92 ILE A CA 1
ATOM 727 C C . ILE A 1 92 ? -6.916 -7.901 -11.787 1.00 87.62 92 ILE A C 1
ATOM 729 O O . ILE A 1 92 ? -7.266 -6.957 -11.096 1.00 87.62 92 ILE A O 1
ATOM 733 N N . TYR A 1 93 ? -7.546 -9.082 -11.769 1.00 87.19 93 TYR A N 1
ATOM 734 C CA . TYR A 1 93 ? -8.761 -9.319 -10.983 1.00 87.19 93 TYR A CA 1
ATOM 735 C C . TYR A 1 93 ? -8.571 -9.019 -9.493 1.00 87.19 93 TYR A C 1
ATOM 737 O O . TYR A 1 93 ? -9.404 -8.349 -8.893 1.00 87.19 93 TYR A O 1
ATOM 745 N N . ILE A 1 94 ? -7.471 -9.488 -8.892 1.00 86.19 94 ILE A N 1
ATOM 746 C CA . ILE A 1 94 ? -7.172 -9.218 -7.481 1.00 86.19 94 ILE A CA 1
ATOM 747 C C . ILE A 1 94 ? -7.037 -7.716 -7.240 1.00 86.19 94 ILE A C 1
ATOM 749 O O . ILE A 1 94 ? -7.616 -7.219 -6.280 1.00 86.19 94 ILE A O 1
ATOM 753 N N . ARG A 1 95 ? -6.290 -7.002 -8.091 1.00 87.56 95 ARG A N 1
ATOM 754 C CA . ARG A 1 95 ? -6.107 -5.554 -7.957 1.00 87.56 95 ARG A CA 1
ATOM 755 C C . ARG A 1 95 ? -7.438 -4.825 -8.072 1.00 87.56 95 ARG A C 1
ATOM 757 O O . ARG A 1 95 ? -7.792 -4.109 -7.152 1.00 87.56 95 ARG A O 1
ATOM 764 N N . ASP A 1 96 ? -8.201 -5.067 -9.132 1.00 86.00 96 ASP A N 1
ATOM 765 C CA . ASP A 1 96 ? -9.467 -4.367 -9.360 1.00 86.00 96 ASP A CA 1
ATOM 766 C C . ASP A 1 96 ? -10.486 -4.680 -8.249 1.00 86.00 96 ASP A C 1
ATOM 768 O O . ASP A 1 96 ? -11.238 -3.807 -7.826 1.00 86.00 96 ASP A O 1
ATOM 772 N N . TYR A 1 97 ? -10.487 -5.910 -7.722 1.00 84.00 97 TYR A N 1
ATOM 773 C CA . TYR A 1 97 ? -11.342 -6.311 -6.602 1.00 84.00 97 TYR A CA 1
ATOM 774 C C . TYR A 1 97 ? -10.938 -5.662 -5.268 1.00 84.00 97 TYR A C 1
ATOM 776 O O . TYR A 1 97 ? -11.809 -5.306 -4.473 1.00 84.00 97 TYR A O 1
ATOM 784 N N . VAL A 1 98 ? -9.634 -5.528 -5.003 1.00 79.69 98 VAL A N 1
ATOM 785 C CA . VAL A 1 98 ? -9.113 -4.906 -3.776 1.00 79.69 98 VAL A CA 1
ATOM 786 C C . VAL A 1 98 ? -9.244 -3.383 -3.843 1.00 79.69 98 VAL A C 1
ATOM 788 O O . VAL A 1 98 ? -9.781 -2.800 -2.905 1.00 79.69 98 VAL A O 1
ATOM 791 N N . ASP A 1 99 ? -8.841 -2.763 -4.954 1.00 79.88 99 ASP A N 1
ATOM 792 C CA . ASP A 1 99 ? -8.832 -1.306 -5.150 1.00 79.88 99 ASP A CA 1
ATOM 793 C C . ASP A 1 99 ? -10.250 -0.720 -5.261 1.00 79.88 99 ASP A C 1
ATOM 795 O O . ASP A 1 99 ? -10.484 0.422 -4.870 1.00 79.88 99 ASP A O 1
ATOM 799 N N . ALA A 1 100 ? -11.230 -1.483 -5.761 1.00 81.31 100 ALA A N 1
ATOM 800 C CA . ALA A 1 100 ? -12.622 -1.027 -5.816 1.00 81.31 100 ALA A CA 1
ATOM 801 C C . ALA A 1 100 ? -13.328 -1.049 -4.449 1.00 81.31 100 ALA A C 1
ATOM 803 O O . ALA A 1 100 ? -14.437 -0.519 -4.319 1.00 81.31 100 ALA A O 1
ATOM 804 N N . ARG A 1 101 ? -12.742 -1.691 -3.430 1.00 78.38 101 ARG A N 1
ATOM 805 C CA . ARG A 1 101 ? -13.381 -1.868 -2.126 1.00 78.38 101 ARG A CA 1
ATOM 806 C C . ARG A 1 101 ? -12.861 -0.846 -1.123 1.00 78.38 101 ARG A C 1
ATOM 808 O O . ARG A 1 101 ? -11.673 -0.760 -0.861 1.00 78.38 101 ARG A O 1
ATOM 815 N N . PHE A 1 102 ? -13.784 -0.174 -0.443 1.00 74.38 102 PHE A N 1
ATOM 816 C CA . PHE A 1 102 ? -13.464 0.524 0.798 1.00 74.38 102 PHE A CA 1
ATOM 817 C C . PHE A 1 102 ? -13.182 -0.496 1.908 1.00 74.38 102 PHE A C 1
ATOM 819 O O . PHE A 1 102 ? -14.110 -1.135 2.411 1.00 74.38 102 PHE A O 1
ATOM 826 N N . ASN A 1 103 ? -11.912 -0.657 2.281 1.00 76.94 103 ASN A N 1
ATOM 827 C CA . ASN A 1 103 ? -11.5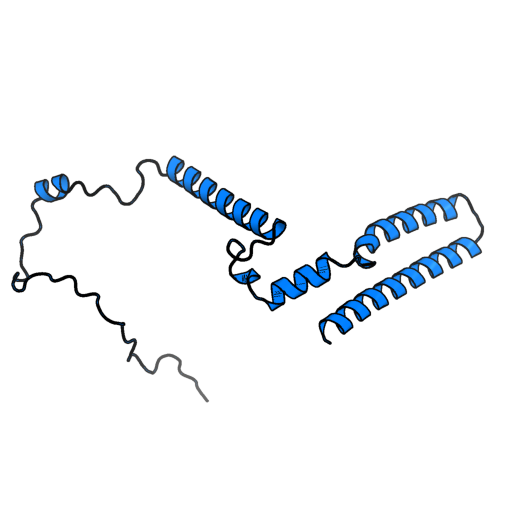08 -1.508 3.399 1.00 76.94 103 ASN A CA 1
ATOM 828 C C . ASN A 1 103 ? -11.487 -0.704 4.700 1.00 76.94 103 ASN A C 1
ATOM 830 O O . ASN A 1 103 ? -10.930 0.396 4.761 1.00 76.94 103 ASN A O 1
ATOM 834 N N . LEU A 1 104 ? -12.019 -1.273 5.786 1.00 77.50 104 LEU A N 1
ATOM 835 C CA . LEU A 1 104 ? -11.907 -0.633 7.104 1.00 77.50 104 LEU A CA 1
ATOM 836 C C . LEU A 1 104 ? -10.447 -0.562 7.579 1.00 77.50 104 LEU A C 1
ATOM 838 O O . LEU A 1 104 ? -10.104 0.309 8.376 1.00 77.50 104 LEU A O 1
ATOM 842 N N . GLY A 1 105 ? -9.586 -1.450 7.070 1.00 78.81 105 GLY A N 1
ATOM 843 C CA . GLY A 1 105 ? -8.163 -1.507 7.405 1.00 78.81 105 GLY A CA 1
ATOM 844 C C . GLY A 1 105 ? -7.338 -0.310 6.920 1.00 78.81 105 GLY A C 1
ATOM 845 O O . GLY A 1 105 ? -6.398 0.079 7.605 1.00 78.81 105 GLY A O 1
ATOM 846 N N . GLU A 1 106 ? -7.693 0.325 5.800 1.00 83.19 106 GLU A N 1
ATOM 847 C CA . GLU A 1 106 ? -6.976 1.515 5.299 1.00 83.19 106 GLU A CA 1
ATOM 848 C C . GLU A 1 106 ? -7.124 2.708 6.253 1.00 83.19 106 GLU A C 1
ATOM 850 O O . GLU A 1 106 ? -6.193 3.487 6.462 1.00 83.19 106 GLU A O 1
ATOM 855 N N . TRP A 1 107 ? -8.280 2.794 6.912 1.00 85.19 107 TRP A N 1
ATOM 856 C CA . TRP A 1 107 ? -8.582 3.815 7.910 1.00 85.19 107 TRP A CA 1
ATOM 857 C C . TRP A 1 107 ? -8.068 3.472 9.307 1.00 85.19 107 TRP A C 1
ATOM 859 O O . TRP A 1 107 ? -8.148 4.318 10.196 1.00 85.19 107 TRP A O 1
ATOM 869 N N . PHE A 1 108 ? -7.488 2.284 9.510 1.00 86.75 108 PHE A N 1
ATOM 870 C CA . PHE A 1 108 ? -7.040 1.843 10.827 1.00 86.75 108 PHE A CA 1
ATOM 871 C C . PHE A 1 108 ? -6.031 2.810 11.445 1.00 86.75 108 PHE A C 1
ATOM 873 O O . PHE A 1 108 ? -6.188 3.190 12.600 1.00 86.75 108 PHE A O 1
ATOM 880 N N . ILE A 1 109 ? -5.027 3.249 10.678 1.00 88.19 109 ILE A N 1
ATOM 881 C CA . ILE A 1 109 ? -3.990 4.159 11.182 1.00 88.19 109 ILE A CA 1
ATOM 882 C C . ILE A 1 109 ? -4.568 5.544 11.528 1.00 88.19 109 ILE A C 1
ATOM 884 O O . ILE A 1 109 ? -4.378 5.974 12.668 1.00 88.19 109 ILE A O 1
ATOM 888 N N . PRO A 1 110 ? -5.310 6.235 10.633 1.00 90.94 110 PRO A N 1
ATOM 889 C CA . PRO A 1 110 ? -5.972 7.493 10.982 1.00 90.94 110 PRO A CA 1
ATOM 890 C C . PRO A 1 110 ? -6.911 7.381 12.189 1.00 90.94 110 PRO A C 1
ATOM 892 O O . PRO A 1 110 ? -6.880 8.232 13.077 1.00 90.94 110 PRO A O 1
ATOM 895 N N . VAL A 1 111 ? -7.727 6.325 12.245 1.00 89.12 111 VAL A N 1
ATOM 896 C CA . VAL A 1 111 ? -8.704 6.110 13.321 1.00 89.12 111 VAL A CA 1
ATOM 897 C C . VAL A 1 111 ? -8.002 5.809 14.642 1.00 89.12 111 VAL A C 1
ATOM 899 O O . VAL A 1 111 ? -8.331 6.422 15.654 1.00 89.12 111 VAL A O 1
ATOM 902 N N . ALA A 1 112 ? -7.002 4.926 14.649 1.00 87.56 112 ALA A N 1
ATOM 903 C CA . ALA A 1 112 ? -6.213 4.627 15.840 1.00 87.56 112 ALA A CA 1
ATOM 904 C C . ALA A 1 112 ? -5.504 5.879 16.368 1.00 87.56 112 ALA A C 1
ATOM 906 O O . ALA A 1 112 ? -5.498 6.124 17.573 1.00 87.56 112 ALA A O 1
ATOM 907 N N . PHE A 1 113 ? -4.962 6.708 15.473 1.00 92.06 113 PHE A N 1
ATOM 908 C CA . PHE A 1 113 ? -4.329 7.967 15.848 1.00 92.06 113 PHE A CA 1
ATOM 909 C C . PHE A 1 113 ? -5.331 8.964 16.450 1.00 92.06 113 PHE A C 1
ATOM 911 O O . PHE A 1 113 ? -5.063 9.557 17.495 1.00 92.06 113 PHE A O 1
ATOM 918 N N . ALA A 1 114 ? -6.516 9.102 15.849 1.00 91.31 114 ALA A N 1
ATOM 919 C CA . ALA A 1 114 ? -7.588 9.937 16.387 1.00 91.31 114 ALA A CA 1
ATOM 920 C C . ALA A 1 114 ? -8.061 9.453 17.769 1.00 91.31 114 ALA A C 1
ATOM 922 O O . ALA A 1 114 ? -8.220 10.261 18.683 1.00 91.31 114 ALA A O 1
ATOM 923 N N . ILE A 1 115 ? -8.230 8.138 17.947 1.00 88.12 115 ILE A N 1
ATOM 924 C CA . ILE A 1 115 ? -8.597 7.525 19.231 1.00 88.12 115 ILE A CA 1
ATOM 925 C C . ILE A 1 115 ? -7.502 7.751 20.275 1.00 88.12 115 ILE A C 1
ATOM 927 O O . ILE A 1 115 ? -7.821 8.037 21.426 1.00 88.12 115 ILE A O 1
ATOM 931 N N . LEU A 1 116 ? -6.225 7.671 19.896 1.00 89.25 116 LEU A N 1
ATOM 932 C CA . LEU A 1 116 ? -5.106 7.932 20.800 1.00 89.25 116 LEU A CA 1
ATOM 933 C C . LEU A 1 116 ? -5.123 9.379 21.308 1.00 89.25 116 LEU A C 1
ATOM 935 O O . LEU A 1 116 ? -5.055 9.603 22.516 1.00 89.25 116 LEU A O 1
ATOM 939 N N . ILE A 1 117 ? -5.293 10.355 20.412 1.00 91.81 117 ILE A N 1
ATOM 940 C CA . ILE A 1 117 ? -5.423 11.767 20.799 1.00 91.81 117 ILE A CA 1
ATOM 941 C C . ILE A 1 117 ? -6.652 11.966 21.693 1.00 91.81 117 ILE A C 1
ATOM 943 O O . ILE A 1 117 ? -6.557 12.595 22.748 1.00 91.81 117 ILE A O 1
ATOM 947 N N . ALA A 1 118 ? -7.795 11.394 21.309 1.00 88.75 118 ALA A N 1
ATOM 948 C CA . ALA A 1 118 ? -9.015 11.458 22.104 1.00 88.75 118 ALA A CA 1
ATOM 949 C C . ALA A 1 118 ? -8.812 10.847 23.499 1.00 88.75 118 ALA A C 1
ATOM 951 O O . ALA A 1 118 ? -9.236 11.433 24.487 1.00 88.75 118 ALA A O 1
ATOM 952 N N . SER A 1 119 ? -8.103 9.721 23.604 1.00 84.69 119 SER A N 1
ATOM 953 C CA . SER A 1 119 ? -7.774 9.073 24.875 1.00 84.69 119 SER A CA 1
ATOM 954 C C . SER A 1 119 ? -6.907 9.965 25.764 1.00 84.69 119 SER A C 1
ATOM 956 O O . SER A 1 119 ? -7.150 10.041 26.970 1.00 84.69 119 SER A O 1
ATOM 958 N N . MET A 1 120 ? -5.917 10.661 25.197 1.00 86.44 120 MET A N 1
ATOM 959 C CA . MET A 1 120 ? -5.091 11.610 25.951 1.00 86.44 120 MET A CA 1
ATOM 960 C C . MET A 1 120 ? -5.923 12.790 26.467 1.00 86.44 120 MET A C 1
ATOM 962 O O . MET A 1 120 ? -5.824 13.143 27.642 1.00 86.44 120 MET A O 1
ATOM 966 N N . LEU A 1 121 ? -6.789 13.356 25.621 1.00 88.12 121 LEU A N 1
ATOM 967 C CA . LEU A 1 121 ? -7.677 14.460 25.998 1.00 88.12 121 LEU A CA 1
ATOM 968 C C . LEU A 1 121 ? -8.686 14.044 27.070 1.00 88.12 121 LEU A C 1
ATOM 970 O O . LEU A 1 121 ? -8.848 14.748 28.062 1.00 88.12 121 LEU A O 1
ATOM 974 N N . VAL A 1 122 ? -9.330 12.888 26.906 1.00 85.56 122 VAL A N 1
ATOM 975 C CA . VAL A 1 122 ? -10.290 12.343 27.874 1.00 85.56 122 VAL A CA 1
ATOM 976 C C . VAL A 1 122 ? -9.615 12.111 29.219 1.00 85.56 122 VAL A C 1
ATOM 978 O O . VAL A 1 122 ? -10.143 12.552 30.231 1.00 85.56 122 VAL A O 1
ATOM 981 N N . THR A 1 123 ? -8.430 11.497 29.239 1.00 81.62 123 THR A N 1
ATOM 982 C CA . THR A 1 123 ? -7.697 11.249 30.493 1.00 81.62 123 THR A CA 1
ATOM 983 C C . THR A 1 123 ? -7.310 12.557 31.191 1.00 81.62 123 THR A C 1
ATOM 985 O O . THR A 1 123 ? -7.303 12.623 32.417 1.00 81.62 123 THR A O 1
ATOM 988 N N . SER A 1 124 ? -7.016 13.612 30.423 1.00 83.50 124 SER A N 1
ATOM 989 C CA . SER A 1 124 ? -6.643 14.919 30.969 1.00 83.50 124 SER A CA 1
ATOM 990 C C . SER A 1 124 ? -7.835 15.765 31.431 1.00 83.50 124 SER A C 1
ATOM 992 O O . SER A 1 124 ? -7.679 16.549 32.363 1.00 83.50 124 SER A O 1
ATOM 994 N N . LEU A 1 125 ? -8.989 15.669 30.765 1.00 84.00 125 LEU A N 1
ATOM 995 C CA . LEU A 1 125 ? -10.152 16.536 31.006 1.00 84.00 125 LEU A CA 1
ATOM 996 C C . LEU A 1 125 ? -11.225 15.872 31.876 1.00 84.00 125 LEU A C 1
ATOM 998 O O . LEU A 1 125 ? -11.980 16.558 32.559 1.00 84.00 125 LEU A O 1
ATOM 1002 N N . VAL A 1 126 ? -11.316 14.543 31.841 1.00 80.69 126 VAL A N 1
ATOM 1003 C CA . VAL A 1 126 ? -12.395 13.769 32.453 1.00 80.69 126 VAL A CA 1
ATOM 1004 C C . VAL A 1 126 ? -11.792 12.724 33.392 1.00 80.69 126 VAL A C 1
ATOM 1006 O O . VAL A 1 126 ? -11.350 11.663 32.967 1.00 80.69 126 VAL A O 1
ATOM 1009 N N . GLN A 1 127 ? -11.834 12.982 34.702 1.00 78.00 127 GLN A N 1
ATOM 1010 C CA . GLN A 1 127 ? -11.364 12.051 35.746 1.00 78.00 127 GLN A CA 1
ATOM 1011 C C . GLN A 1 127 ? -12.337 10.878 36.011 1.00 78.00 127 GLN A C 1
ATOM 1013 O O . GLN A 1 127 ? -12.361 10.309 37.099 1.00 78.00 127 GLN A O 1
ATOM 1018 N N . ASN A 1 128 ? -13.158 10.498 35.026 1.00 81.12 128 ASN A N 1
ATOM 1019 C CA . ASN A 1 128 ? -14.084 9.372 35.140 1.00 81.12 128 ASN A CA 1
ATOM 1020 C C . ASN A 1 128 ? -13.471 8.118 34.519 1.00 81.12 128 ASN A C 1
ATOM 1022 O O . ASN A 1 128 ? -13.410 7.974 33.298 1.00 81.12 128 ASN A O 1
ATOM 1026 N N . GLN A 1 129 ? -13.103 7.164 35.370 1.00 80.31 129 GLN A N 1
ATOM 1027 C CA . GLN A 1 129 ? -12.476 5.901 34.970 1.00 80.31 129 GLN A CA 1
ATOM 1028 C C . GLN A 1 129 ? -13.331 5.068 33.992 1.00 80.31 129 GLN A C 1
ATOM 1030 O O . GLN A 1 129 ? -12.794 4.347 33.151 1.00 80.31 129 GLN A O 1
ATOM 1035 N N . TRP A 1 130 ? -14.659 5.208 34.045 1.00 87.00 130 TRP A N 1
ATOM 1036 C CA . TRP A 1 130 ? -15.588 4.541 33.126 1.00 87.00 130 TRP A CA 1
ATOM 1037 C C . TRP A 1 130 ? -15.400 4.954 31.664 1.00 87.00 130 TRP A C 1
ATOM 1039 O O . TRP A 1 130 ? -15.553 4.122 30.772 1.00 87.00 130 TRP A O 1
ATOM 1049 N N . VAL A 1 131 ? -15.028 6.211 31.401 1.00 85.19 131 VAL A N 1
ATOM 1050 C CA . VAL A 1 131 ? -14.869 6.708 30.026 1.00 85.19 131 VAL A CA 1
ATOM 1051 C C . VAL A 1 131 ? -13.669 6.041 29.354 1.00 85.19 131 VAL A C 1
ATOM 1053 O O . VAL A 1 131 ? -13.776 5.602 28.211 1.00 85.19 131 VAL A O 1
ATOM 1056 N N . SER A 1 132 ? -12.561 5.858 30.078 1.00 81.69 132 SER A N 1
ATOM 1057 C CA . SER A 1 132 ? -11.382 5.147 29.567 1.00 81.69 132 SER A CA 1
ATOM 1058 C C . SER A 1 132 ? -11.678 3.678 29.246 1.00 81.69 132 SER A C 1
ATOM 1060 O O . SER A 1 132 ? -11.209 3.165 28.231 1.00 81.69 132 SER A O 1
ATOM 1062 N N . ILE A 1 133 ? -12.500 3.005 30.062 1.00 87.19 133 ILE A N 1
ATOM 1063 C CA . ILE A 1 133 ? -12.926 1.617 29.812 1.00 87.19 133 ILE A CA 1
ATOM 1064 C C . ILE A 1 133 ? -13.782 1.531 28.542 1.00 87.19 133 ILE A C 1
ATOM 1066 O O . ILE A 1 133 ? -13.554 0.651 27.712 1.00 87.19 133 ILE A O 1
ATOM 1070 N N . ILE A 1 134 ? -14.732 2.454 28.361 1.00 88.69 134 ILE A N 1
ATOM 1071 C CA . ILE A 1 134 ? -15.579 2.506 27.160 1.00 88.69 134 ILE A CA 1
ATOM 1072 C C . ILE A 1 134 ? -14.726 2.759 25.912 1.00 88.69 134 ILE A C 1
ATOM 1074 O O . ILE A 1 134 ? -14.876 2.047 24.925 1.00 88.69 134 ILE A O 1
ATOM 1078 N N . MET A 1 135 ? -13.789 3.710 25.957 1.00 84.06 135 MET A N 1
ATOM 1079 C CA . MET A 1 135 ? -12.886 3.992 24.832 1.00 84.06 135 MET A CA 1
ATOM 1080 C C . MET A 1 135 ? -12.009 2.785 24.479 1.00 84.06 135 MET A C 1
ATOM 1082 O O . MET A 1 135 ? -11.838 2.470 23.301 1.00 84.06 135 MET A O 1
ATOM 1086 N N . MET A 1 136 ? -11.502 2.069 25.486 1.00 86.06 136 MET A N 1
ATOM 1087 C CA . MET A 1 136 ? -10.744 0.836 25.280 1.00 86.06 136 MET A CA 1
ATOM 1088 C C . MET A 1 136 ? -11.604 -0.261 24.633 1.00 86.06 136 MET A C 1
ATOM 1090 O O . MET A 1 136 ? -11.167 -0.889 23.669 1.00 86.06 136 MET A O 1
ATOM 1094 N N . LEU A 1 137 ? -12.836 -0.467 25.109 1.00 91.56 137 LEU A N 1
ATOM 1095 C CA . LEU A 1 137 ? -13.784 -1.407 24.500 1.00 91.56 137 LEU A CA 1
ATOM 1096 C C . LEU A 1 137 ? -14.123 -1.024 23.056 1.00 91.56 137 LEU A C 1
ATOM 1098 O O . LEU A 1 137 ? -14.130 -1.896 22.192 1.00 91.56 137 LEU A O 1
ATOM 1102 N N . CYS A 1 138 ? -14.339 0.261 22.771 1.00 89.44 138 CYS A N 1
ATOM 1103 C CA . CYS A 1 138 ? -14.550 0.760 21.413 1.00 89.44 138 CYS A CA 1
ATOM 1104 C C . CYS A 1 138 ? -13.348 0.463 20.507 1.00 89.44 138 CYS A C 1
ATOM 1106 O O . CYS A 1 138 ? -13.534 0.017 19.377 1.00 89.44 138 CYS A O 1
ATOM 1108 N N . MET A 1 139 ? -12.120 0.649 21.004 1.00 87.56 139 MET A N 1
ATOM 1109 C CA . MET A 1 139 ? -10.903 0.339 20.251 1.00 87.56 139 MET A CA 1
ATOM 1110 C C . MET A 1 139 ? -10.796 -1.157 19.931 1.00 87.56 139 MET A C 1
ATOM 1112 O O . MET A 1 139 ? -10.530 -1.524 18.786 1.00 87.56 139 MET A O 1
ATOM 1116 N N . TYR A 1 140 ? -11.053 -2.031 20.907 1.00 90.50 140 TYR A N 1
ATOM 1117 C CA . TYR A 1 140 ? -11.075 -3.477 20.671 1.00 90.50 140 TYR A CA 1
ATOM 1118 C C . TYR A 1 140 ? -12.222 -3.904 19.749 1.00 90.50 140 TYR A C 1
ATOM 1120 O O . TYR A 1 140 ? -12.027 -4.759 18.889 1.00 90.50 140 TYR A O 1
ATOM 1128 N N . GLY A 1 141 ? -13.398 -3.285 19.872 1.00 93.25 141 GLY A N 1
ATOM 1129 C CA . GLY A 1 141 ? -14.524 -3.512 18.968 1.00 93.25 141 GLY A CA 1
ATOM 1130 C C . GLY A 1 141 ? -14.182 -3.142 17.525 1.00 93.25 141 GLY A C 1
ATOM 1131 O O . GLY A 1 141 ? -14.447 -3.919 16.609 1.00 93.25 141 GLY A O 1
ATOM 1132 N N . TYR A 1 142 ? -13.517 -2.003 17.322 1.00 89.38 142 TYR A N 1
ATOM 1133 C CA . TYR A 1 142 ? -13.021 -1.595 16.010 1.00 89.38 142 TYR A CA 1
ATOM 1134 C C . TYR A 1 142 ? -11.969 -2.569 15.464 1.00 89.38 142 TYR A C 1
ATOM 1136 O O . TYR A 1 142 ? -12.053 -2.972 14.305 1.00 89.38 142 TYR A O 1
ATOM 1144 N N . LEU A 1 143 ? -11.029 -3.025 16.300 1.00 89.88 143 LEU A N 1
ATOM 1145 C CA . LEU A 1 143 ? -10.044 -4.038 15.910 1.00 89.88 143 LEU A CA 1
ATOM 1146 C C . LEU A 1 143 ? -10.720 -5.331 15.426 1.00 89.88 143 LEU A C 1
ATOM 1148 O O . LEU A 1 143 ? -10.359 -5.865 14.379 1.00 89.88 143 LEU A O 1
ATOM 1152 N N . ILE A 1 144 ? -11.729 -5.815 16.155 1.00 92.75 144 ILE A N 1
ATOM 1153 C CA . ILE A 1 144 ? -12.503 -7.001 15.768 1.00 92.75 144 ILE A CA 1
ATOM 1154 C C . ILE A 1 144 ? -13.233 -6.759 14.442 1.00 92.75 144 ILE A C 1
ATOM 1156 O O . ILE A 1 144 ? -13.207 -7.624 13.568 1.00 92.75 144 ILE A O 1
ATOM 1160 N N . ALA A 1 145 ? -13.839 -5.584 14.255 1.00 90.50 145 ALA A N 1
ATOM 1161 C CA . ALA A 1 145 ? -14.511 -5.231 13.006 1.00 90.50 145 ALA A CA 1
ATOM 1162 C C . ALA A 1 145 ? -13.550 -5.249 11.803 1.00 90.50 145 ALA A C 1
ATOM 1164 O O . ALA A 1 145 ? -13.898 -5.797 10.758 1.00 90.50 145 ALA A O 1
ATOM 1165 N N . VAL A 1 146 ? -12.325 -4.734 11.960 1.00 89.69 146 VAL A N 1
ATOM 1166 C CA . VAL A 1 146 ? -11.282 -4.787 10.918 1.00 89.69 146 VAL A CA 1
ATOM 1167 C C . VAL A 1 146 ? -10.882 -6.230 10.606 1.00 89.69 146 VAL A C 1
ATOM 1169 O O . VAL A 1 146 ? -10.778 -6.597 9.438 1.00 89.69 146 VAL A O 1
ATOM 1172 N N . ILE A 1 147 ? -10.708 -7.078 11.625 1.00 89.75 147 ILE A N 1
ATOM 1173 C CA . ILE A 1 147 ? -10.389 -8.501 11.419 1.00 89.75 147 ILE A CA 1
ATOM 1174 C C . ILE A 1 147 ? -11.505 -9.196 10.626 1.00 89.75 147 ILE A C 1
ATOM 1176 O O . ILE A 1 147 ? -11.222 -9.952 9.694 1.00 89.75 147 ILE A O 1
ATOM 1180 N N . ILE A 1 148 ? -12.768 -8.930 10.970 1.00 91.56 148 ILE A N 1
ATOM 1181 C CA . ILE A 1 148 ? -13.926 -9.491 10.265 1.00 91.56 148 ILE A CA 1
ATOM 1182 C C . ILE A 1 148 ? -13.956 -9.010 8.810 1.00 91.56 148 ILE A C 1
ATOM 1184 O O . ILE A 1 148 ? -14.176 -9.825 7.916 1.00 91.56 148 ILE A O 1
ATOM 1188 N N . ASP A 1 149 ? -13.705 -7.725 8.552 1.00 88.94 149 ASP A N 1
ATOM 1189 C CA . ASP A 1 149 ? -13.683 -7.166 7.195 1.00 88.94 149 ASP A CA 1
ATOM 1190 C C . ASP A 1 149 ? -12.612 -7.834 6.317 1.00 88.94 149 ASP A C 1
ATOM 1192 O O . ASP A 1 149 ? -12.920 -8.321 5.224 1.00 88.94 149 ASP A O 1
ATOM 1196 N N . VAL A 1 150 ? -11.387 -7.978 6.837 1.00 86.50 150 VAL A N 1
ATOM 1197 C CA . VAL A 1 150 ? -10.280 -8.670 6.150 1.00 86.50 150 VAL A CA 1
ATOM 1198 C C . VAL A 1 150 ? -10.616 -10.142 5.899 1.00 86.50 150 VAL A C 1
ATOM 1200 O O . VAL A 1 150 ? -10.372 -10.670 4.810 1.00 86.50 150 VAL A O 1
ATOM 1203 N N . TRP A 1 151 ? -11.217 -10.821 6.877 1.00 89.19 151 TRP A N 1
ATOM 1204 C CA . TRP A 1 151 ? -11.623 -12.216 6.725 1.00 89.19 151 TRP A CA 1
ATOM 1205 C C . TRP A 1 151 ? -12.723 -12.388 5.668 1.00 89.19 151 TRP A C 1
ATOM 1207 O O . TRP A 1 151 ? -12.640 -13.283 4.821 1.00 89.19 151 TRP A O 1
ATOM 1217 N N . LEU A 1 152 ? -13.730 -11.509 5.663 1.00 87.81 152 LEU A N 1
ATOM 1218 C CA . LEU A 1 152 ? -14.790 -11.496 4.654 1.00 87.81 152 LEU A CA 1
ATOM 1219 C C . LEU A 1 152 ? -14.237 -11.196 3.258 1.00 87.81 152 LEU A C 1
ATOM 1221 O O . LEU A 1 152 ? -14.676 -11.816 2.287 1.00 87.81 152 LEU A O 1
ATOM 1225 N N . MET A 1 153 ? -13.280 -10.271 3.146 1.00 85.62 153 MET A N 1
ATOM 1226 C CA . MET A 1 153 ? -12.580 -9.978 1.896 1.00 85.62 153 MET A CA 1
ATOM 1227 C C . MET A 1 153 ? -11.888 -11.233 1.360 1.00 85.62 153 MET A C 1
ATOM 1229 O O . MET A 1 153 ? -12.122 -11.605 0.210 1.00 85.62 153 MET A O 1
ATOM 1233 N N . TRP A 1 154 ? -11.107 -11.925 2.195 1.00 85.31 154 TRP A N 1
ATOM 1234 C CA . TRP A 1 154 ? -10.402 -13.138 1.784 1.00 85.31 154 TRP A CA 1
ATOM 1235 C C . TRP A 1 154 ? -11.364 -14.258 1.378 1.00 85.31 154 TRP A C 1
ATOM 1237 O O . TRP A 1 154 ? -11.166 -14.910 0.352 1.00 85.31 154 TRP A O 1
ATOM 1247 N N . ARG A 1 155 ? -12.446 -14.459 2.139 1.00 87.25 155 ARG A N 1
ATOM 1248 C CA . ARG A 1 155 ? -13.445 -15.488 1.830 1.00 87.25 155 ARG A CA 1
ATOM 1249 C C . ARG A 1 155 ? -14.124 -15.244 0.484 1.00 87.25 155 ARG A C 1
ATOM 1251 O O . ARG A 1 155 ? -14.295 -16.194 -0.270 1.00 87.25 155 ARG A O 1
ATOM 1258 N N . LYS A 1 156 ? -14.486 -13.995 0.180 1.00 81.44 156 LYS A N 1
ATOM 1259 C CA . LYS A 1 156 ? -15.096 -13.626 -1.107 1.00 81.44 156 LYS A CA 1
ATOM 1260 C C . LYS A 1 156 ? -14.135 -13.741 -2.290 1.00 81.44 156 LYS A C 1
ATOM 1262 O O . LYS A 1 156 ? -14.594 -13.940 -3.399 1.00 81.44 156 LYS A O 1
ATOM 1267 N N . LEU A 1 157 ? -12.828 -13.619 -2.063 1.00 80.19 157 LEU A N 1
ATOM 1268 C CA . LEU A 1 157 ? -11.820 -13.757 -3.117 1.00 80.19 157 LEU A CA 1
ATOM 1269 C C . LEU A 1 157 ? -11.574 -15.234 -3.483 1.00 80.19 157 LEU A C 1
ATOM 1271 O O . LEU A 1 157 ? -11.174 -15.544 -4.599 1.00 80.19 157 LEU A O 1
ATOM 1275 N N . LYS A 1 158 ? -11.799 -16.148 -2.530 1.00 73.31 158 LYS A N 1
ATOM 1276 C CA . LYS A 1 158 ? -11.595 -17.596 -2.697 1.00 73.31 158 LYS A CA 1
ATOM 1277 C C . LYS A 1 158 ? -12.819 -18.343 -3.248 1.00 73.31 158 LYS A C 1
ATOM 1279 O O . LYS A 1 158 ? -12.659 -19.487 -3.666 1.00 73.31 158 LYS A O 1
ATOM 1284 N N . ALA A 1 159 ? -14.005 -17.746 -3.138 1.00 63.00 159 ALA A N 1
ATOM 1285 C CA . ALA A 1 159 ? -15.275 -18.283 -3.628 1.00 63.00 159 ALA A CA 1
ATOM 1286 C C . ALA A 1 159 ? -15.493 -17.880 -5.089 1.00 63.00 159 ALA A C 1
ATOM 1288 O O . ALA A 1 159 ? -16.010 -18.733 -5.840 1.00 63.00 159 ALA A O 1
#

pLDDT: mean 76.8, std 15.57, range [37.28, 93.62]

Radius of gyration: 33.72 Å; chains: 1; bounding box: 60×60×90 Å

Foldseek 3Di:
DDDDPPDDDDDDDDDDDDPDPDDDDDDDDDDPDPDPVVVVVVVPDPPAPPDPPVVVVVVVVVVVVLVVQQVVCVVVVPLVSHDPVCSDPLNSVVCCLVVVDDALVVCLVVVVVVLVVVLVVCVVPPVDPVVNVVSVVVNVVSVVVNVVRVVVSVVVSVD

Sequence (159 aa):
MTWNPFKKQEEAQVPVEEATKKAAPNEKKGRPTPKMKQAQAAGIRPLVPVDRKASAKAAKARLREKENAEYEAMQKGDINHMPKAERLPWRIYIRDYVDARFNLGEWFIPVAFAILIASMLVTSLVQNQWVSIIMMLCMYGYLIAVIIDVWLMWRKLKA